Protein AF-A0A1D9H8Z4-F1 (afdb_monomer)

Sequence (99 aa):
MRRDVRNTTRRALLAARKLAASAPVTDAAALSGLFDAWMAAADGRGRLVCMASAVELGLPVVRYLAPCRQAVADVDDTALRALFWAACRRLQDTLQAAG

Mean predicted aligned error: 5.42 Å

Secondary structure (DSSP, 8-state):
-HHHHHHHHHHHHHHHHHHHHHSS--HHHHHHHHHHHHHHH--HHHHHHHHHHHHHTT---GGGHHHHHHHHHS---HHHHHHHHHHHHHHHHHHHTT-

Solvent-accessible surface area (backbone atoms only — not comparable to full-atom values): 5501 Å² total; per-residue (Å²): 104,77,66,56,27,54,52,50,38,51,51,47,54,55,50,20,52,55,49,40,76,73,40,104,50,54,61,66,59,40,40,52,55,51,51,52,54,48,49,72,73,37,55,52,68,50,27,42,41,50,54,36,25,38,42,75,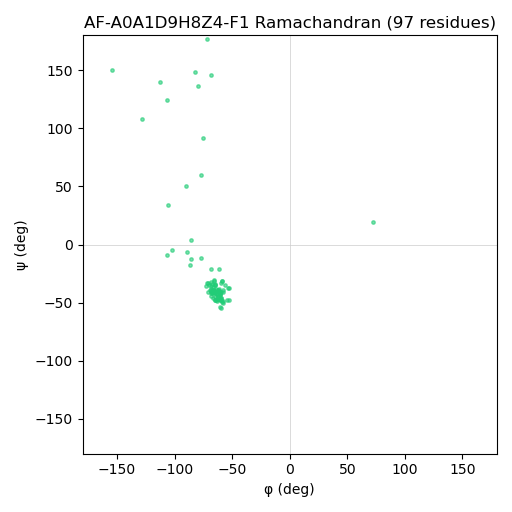70,70,47,92,57,71,86,51,48,65,66,35,53,52,30,48,73,75,46,98,42,72,69,59,46,51,45,48,55,53,31,51,52,54,46,51,54,53,56,63,74,74,109

Foldseek 3Di:
DVVLLVVLLVVLQVQLVVVVVVDVDDSLRSSVVVLVVQCVVDDLLSLLSSLLNCLVVLHLPPVSLVSNVVSLVVDPDPVSVVSNVVSVVSSVVSVVVVD

Nearest PDB structures (foldseek):
  7pkq-assembly1_P  TM=5.472E-01  e=2.620E+00  Chlamydomonas reinhardtii

Radius of gyration: 13.28 Å; Cα contacts (8 Å, |Δi|>4): 93; chains: 1; bounding box: 32×26×37 Å

Structure (mmCIF, N/CA/C/O backbone):
data_AF-A0A1D9H8Z4-F1
#
_entry.id   AF-A0A1D9H8Z4-F1
#
loop_
_atom_site.group_PDB
_atom_site.id
_atom_site.type_symbol
_atom_site.label_atom_id
_atom_site.label_alt_id
_atom_site.label_comp_id
_atom_site.label_asym_id
_atom_site.label_entity_id
_atom_site.label_seq_id
_atom_site.pdbx_PDB_ins_code
_atom_site.Cartn_x
_atom_site.Cartn_y
_atom_site.Cartn_z
_atom_site.occupancy
_atom_site.B_iso_or_equiv
_atom_site.auth_seq_id
_atom_site.auth_comp_id
_atom_site.auth_asym_id
_atom_site.auth_atom_id
_atom_site.pdbx_PDB_model_num
ATOM 1 N N . MET A 1 1 ? -5.220 -8.218 9.454 1.00 77.44 1 MET A N 1
ATOM 2 C CA . MET A 1 1 ? -4.314 -7.125 9.031 1.00 77.44 1 MET A CA 1
ATOM 3 C C . MET A 1 1 ? -2.952 -7.567 8.504 1.00 77.44 1 MET A C 1
ATOM 5 O O . MET A 1 1 ? -2.818 -7.621 7.292 1.00 77.44 1 MET A O 1
ATOM 9 N N . ARG A 1 2 ? -1.945 -7.940 9.319 1.00 78.19 2 ARG A N 1
ATOM 10 C CA . ARG A 1 2 ? -0.607 -8.319 8.781 1.00 78.19 2 ARG A CA 1
ATOM 11 C C . ARG A 1 2 ? -0.649 -9.466 7.757 1.00 78.19 2 ARG A C 1
ATOM 13 O O . ARG A 1 2 ? 0.135 -9.483 6.815 1.00 78.19 2 ARG A O 1
ATOM 20 N N . ARG A 1 3 ? -1.561 -10.428 7.940 1.00 82.62 3 ARG A N 1
ATOM 21 C CA . ARG A 1 3 ? -1.775 -11.533 6.991 1.00 82.62 3 ARG A CA 1
ATOM 22 C C . ARG A 1 3 ? -2.353 -11.048 5.657 1.00 82.62 3 ARG A C 1
ATOM 24 O O . ARG A 1 3 ? -1.902 -11.502 4.614 1.00 82.62 3 ARG A O 1
ATOM 31 N N . ASP A 1 4 ? -3.294 -10.109 5.707 1.00 78.56 4 ASP A N 1
ATOM 32 C CA . ASP A 1 4 ? -3.988 -9.568 4.531 1.00 78.56 4 ASP A CA 1
ATOM 33 C C . ASP A 1 4 ? -3.041 -8.739 3.663 1.00 78.56 4 ASP A C 1
ATOM 35 O O . ASP A 1 4 ? -3.010 -8.915 2.447 1.00 78.56 4 ASP A O 1
ATOM 39 N N . VAL A 1 5 ? -2.199 -7.919 4.302 1.00 78.25 5 VAL A N 1
ATOM 40 C CA . VAL A 1 5 ? -1.136 -7.157 3.630 1.00 78.25 5 VAL A CA 1
ATOM 41 C C . VAL A 1 5 ? -0.157 -8.116 2.958 1.00 78.25 5 VAL A C 1
ATOM 43 O O . VAL A 1 5 ? -0.016 -8.084 1.745 1.00 78.25 5 VAL A O 1
ATOM 46 N N . ARG A 1 6 ? 0.407 -9.090 3.687 1.00 81.19 6 ARG A N 1
ATOM 47 C CA . ARG A 1 6 ? 1.343 -10.071 3.100 1.00 81.19 6 ARG A CA 1
ATOM 48 C C . ARG A 1 6 ? 0.746 -10.875 1.946 1.00 81.19 6 ARG A C 1
ATOM 50 O O . ARG A 1 6 ? 1.444 -11.159 0.974 1.00 81.19 6 ARG A O 1
ATOM 57 N N . ASN A 1 7 ? -0.521 -11.272 2.047 1.00 87.38 7 ASN A N 1
ATOM 58 C CA . ASN A 1 7 ? -1.202 -11.981 0.966 1.00 87.38 7 ASN A CA 1
ATOM 59 C C . ASN A 1 7 ? -1.382 -11.080 -0.262 1.00 87.38 7 ASN A C 1
ATOM 61 O O . ASN A 1 7 ? -1.145 -11.532 -1.382 1.00 87.38 7 ASN A O 1
ATOM 65 N N . THR A 1 8 ? -1.743 -9.8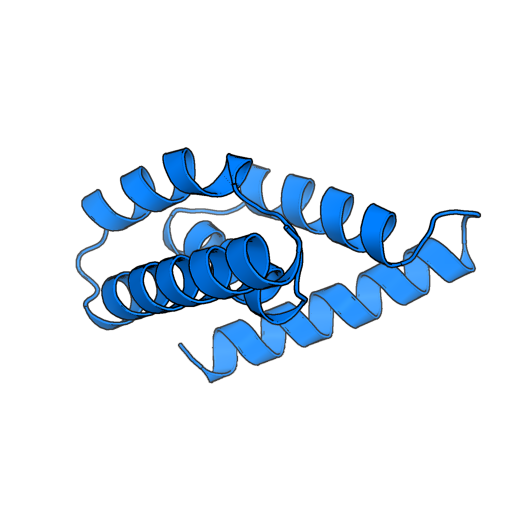15 -0.057 1.00 84.12 8 THR A N 1
ATOM 66 C CA . THR A 1 8 ? -1.900 -8.822 -1.129 1.00 84.12 8 THR A CA 1
ATOM 67 C C . THR A 1 8 ? -0.557 -8.495 -1.780 1.00 84.12 8 THR A C 1
ATOM 69 O O . THR A 1 8 ? -0.445 -8.593 -2.999 1.00 84.12 8 THR A O 1
ATOM 72 N N . THR A 1 9 ? 0.494 -8.259 -0.990 1.00 82.38 9 THR A N 1
ATOM 73 C CA . THR A 1 9 ? 1.877 -8.071 -1.455 1.00 82.38 9 THR A CA 1
ATOM 74 C C . THR A 1 9 ? 2.347 -9.249 -2.313 1.00 82.38 9 THR A C 1
ATOM 76 O O . THR A 1 9 ? 2.848 -9.056 -3.420 1.00 82.38 9 THR A O 1
ATOM 79 N N . ARG A 1 10 ? 2.128 -10.498 -1.871 1.00 85.19 10 ARG A N 1
ATOM 80 C CA . ARG A 1 10 ? 2.488 -11.688 -2.668 1.00 85.19 10 ARG A CA 1
ATOM 81 C C . ARG A 1 10 ? 1.706 -11.779 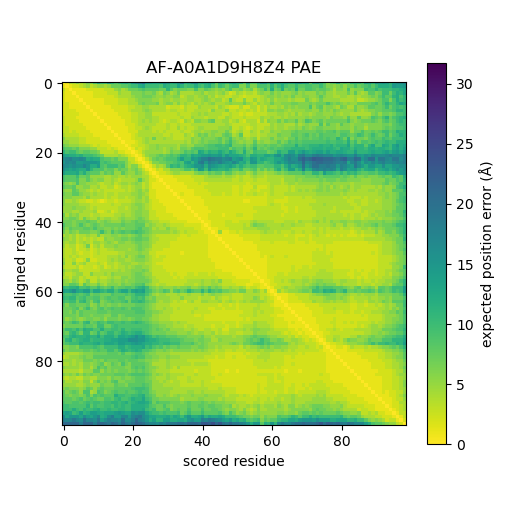-3.974 1.00 85.19 10 ARG A C 1
ATOM 83 O O . ARG A 1 10 ? 2.293 -12.101 -5.004 1.00 85.19 10 ARG A O 1
ATOM 90 N N . ARG A 1 11 ? 0.398 -11.508 -3.944 1.00 87.25 11 ARG A N 1
ATOM 91 C CA . ARG A 1 11 ? -0.436 -11.492 -5.155 1.00 87.25 11 ARG A CA 1
ATOM 92 C C . ARG A 1 11 ? 0.052 -10.435 -6.143 1.00 87.25 11 ARG A C 1
ATOM 94 O O . ARG A 1 11 ? 0.107 -10.731 -7.331 1.00 87.25 11 ARG A O 1
ATOM 101 N N . ALA A 1 12 ? 0.446 -9.259 -5.654 1.00 82.00 12 ALA A N 1
ATOM 102 C CA . ALA A 1 12 ? 0.961 -8.175 -6.484 1.00 82.00 12 ALA A CA 1
ATOM 103 C C . ALA A 1 12 ? 2.268 -8.574 -7.177 1.00 82.00 12 ALA A C 1
ATOM 105 O O . ALA A 1 12 ? 2.374 -8.467 -8.394 1.00 82.00 12 ALA A O 1
ATOM 106 N N . LEU A 1 13 ? 3.219 -9.139 -6.426 1.00 83.81 13 LEU A N 1
ATOM 107 C CA . LEU A 1 13 ? 4.488 -9.628 -6.976 1.00 83.81 13 LEU A CA 1
ATOM 108 C C . LEU A 1 13 ? 4.290 -10.734 -8.021 1.00 83.81 13 LEU A C 1
ATOM 110 O O . LEU A 1 13 ? 4.936 -10.724 -9.065 1.00 83.81 13 LEU A O 1
ATOM 114 N N . LEU A 1 14 ? 3.389 -11.688 -7.765 1.00 85.88 14 LEU A N 1
ATOM 115 C CA . LEU A 1 14 ? 3.086 -12.755 -8.724 1.00 85.88 14 LEU A CA 1
ATOM 116 C C . LEU A 1 14 ? 2.436 -12.213 -10.003 1.00 85.88 14 LEU A C 1
ATOM 118 O O . LEU A 1 14 ? 2.767 -12.672 -11.093 1.00 85.88 14 LEU A O 1
ATOM 122 N N . ALA A 1 15 ? 1.517 -11.256 -9.880 1.00 84.44 15 ALA A N 1
ATOM 123 C CA . ALA A 1 15 ? 0.861 -10.636 -11.025 1.00 84.44 15 ALA A CA 1
ATOM 124 C C . ALA A 1 15 ? 1.834 -9.775 -11.844 1.00 84.44 15 ALA A C 1
ATOM 126 O O . ALA A 1 15 ? 1.875 -9.917 -13.064 1.00 84.44 15 ALA A O 1
ATOM 127 N N . ALA A 1 16 ? 2.667 -8.961 -11.188 1.00 81.75 16 ALA A N 1
ATOM 128 C CA . ALA A 1 16 ? 3.677 -8.141 -11.853 1.00 81.75 16 ALA A CA 1
ATOM 129 C C . ALA A 1 16 ? 4.689 -8.994 -12.628 1.00 81.75 16 ALA A C 1
ATOM 131 O O . ALA A 1 16 ? 4.945 -8.711 -13.791 1.00 81.75 16 ALA A O 1
ATOM 132 N N . ARG A 1 17 ? 5.163 -10.108 -12.051 1.00 81.88 17 ARG A N 1
ATOM 133 C CA . ARG A 1 17 ? 6.046 -11.055 -12.757 1.00 81.88 17 ARG A CA 1
ATOM 134 C C . ARG A 1 17 ? 5.406 -11.648 -14.010 1.00 81.88 17 ARG A C 1
ATOM 136 O O . ARG A 1 17 ? 6.072 -11.787 -15.028 1.00 81.88 17 ARG A O 1
ATOM 143 N N . LYS A 1 18 ? 4.116 -11.997 -13.956 1.00 82.94 18 LYS A N 1
ATOM 144 C CA . LYS A 1 18 ? 3.383 -12.499 -15.133 1.00 82.94 18 LYS A CA 1
ATOM 145 C C . LYS A 1 18 ? 3.242 -11.427 -16.219 1.00 82.94 18 LYS A C 1
ATOM 147 O O . LYS A 1 18 ? 3.384 -11.739 -17.398 1.00 82.94 18 LYS A O 1
ATOM 152 N N . LEU A 1 19 ? 2.988 -10.180 -15.818 1.00 76.62 19 LEU A N 1
ATOM 153 C CA . LEU A 1 19 ? 2.913 -9.025 -16.716 1.00 76.62 19 LEU A CA 1
ATOM 154 C C . LEU A 1 19 ? 4.269 -8.723 -17.370 1.00 76.62 19 LEU A C 1
ATOM 156 O O . LEU A 1 19 ? 4.327 -8.615 -18.589 1.00 76.62 19 LEU A O 1
ATOM 160 N N . ALA A 1 20 ? 5.352 -8.672 -16.591 1.00 74.94 20 ALA A N 1
ATOM 161 C CA . ALA A 1 20 ? 6.710 -8.435 -17.084 1.00 74.94 20 ALA A CA 1
ATOM 162 C C . ALA A 1 20 ? 7.229 -9.575 -17.979 1.00 74.94 20 ALA A C 1
ATOM 164 O O . ALA A 1 20 ? 7.973 -9.338 -18.922 1.00 74.94 20 ALA A O 1
ATOM 165 N N . ALA A 1 21 ? 6.793 -10.818 -17.743 1.00 77.25 21 ALA A N 1
ATOM 166 C CA . ALA A 1 21 ? 7.086 -11.934 -18.644 1.00 77.25 21 ALA A CA 1
ATOM 167 C C . ALA A 1 21 ? 6.366 -11.824 -20.003 1.00 77.25 21 ALA A C 1
ATOM 169 O O . ALA A 1 21 ? 6.788 -12.454 -20.968 1.00 77.25 21 ALA A O 1
ATOM 170 N N . SER A 1 22 ? 5.280 -11.046 -20.076 1.00 74.25 22 SER A N 1
ATOM 171 C CA . SER A 1 22 ? 4.427 -10.924 -21.267 1.00 74.25 22 SER A CA 1
ATOM 172 C C . SER A 1 22 ? 4.592 -9.585 -22.002 1.00 74.25 22 SER A C 1
ATOM 174 O O . SER A 1 22 ? 4.040 -9.425 -23.088 1.00 74.25 22 SER A O 1
ATOM 176 N N . ALA A 1 23 ? 5.316 -8.615 -21.430 1.00 65.94 23 ALA A N 1
ATOM 177 C CA . ALA A 1 23 ? 5.503 -7.276 -21.987 1.00 65.94 23 ALA A CA 1
ATOM 178 C C . ALA A 1 23 ? 6.819 -6.634 -21.499 1.00 65.94 23 ALA A C 1
ATOM 180 O O . ALA A 1 23 ? 7.226 -6.883 -20.366 1.00 65.94 23 ALA A O 1
ATOM 181 N N . PRO A 1 24 ? 7.457 -5.750 -22.291 1.00 67.62 24 PRO A N 1
ATOM 182 C CA . PRO A 1 24 ? 8.698 -5.066 -21.920 1.00 67.62 24 PRO A CA 1
ATOM 183 C C . PRO A 1 24 ? 8.436 -3.906 -20.939 1.00 67.62 24 PRO A C 1
ATOM 185 O O . PRO A 1 24 ? 8.701 -2.742 -21.230 1.00 67.62 24 PRO A O 1
ATOM 188 N N . VAL A 1 25 ? 7.867 -4.212 -19.775 1.00 68.12 25 VAL A N 1
ATOM 189 C CA . VAL A 1 25 ? 7.592 -3.262 -18.689 1.00 68.12 25 VAL A CA 1
ATOM 190 C C . VAL A 1 25 ? 8.486 -3.604 -17.501 1.00 68.12 25 VAL A C 1
ATOM 192 O O . VAL A 1 25 ? 8.681 -4.773 -17.179 1.00 68.12 25 VAL A O 1
ATOM 195 N N . THR A 1 26 ? 9.031 -2.588 -16.830 1.00 74.19 26 THR A N 1
ATOM 196 C CA . THR A 1 26 ? 9.814 -2.793 -15.604 1.00 74.19 26 THR A CA 1
ATOM 197 C C . THR A 1 26 ? 8.918 -3.276 -14.461 1.00 74.19 26 THR A C 1
ATOM 199 O O . THR A 1 26 ? 7.772 -2.839 -14.337 1.00 74.19 26 THR A O 1
ATOM 202 N N . ASP A 1 27 ? 9.441 -4.125 -13.572 1.00 75.25 27 ASP A N 1
ATOM 203 C CA . ASP A 1 27 ? 8.677 -4.662 -12.433 1.00 75.25 27 ASP A CA 1
ATOM 204 C C . ASP A 1 27 ? 8.011 -3.556 -11.591 1.00 75.25 27 ASP A C 1
ATOM 206 O O . ASP A 1 27 ? 6.867 -3.699 -11.156 1.00 75.25 27 ASP A O 1
ATOM 210 N N . ALA A 1 28 ? 8.684 -2.414 -11.414 1.00 77.06 28 ALA A N 1
ATOM 211 C CA . ALA A 1 28 ? 8.150 -1.264 -10.685 1.00 77.06 28 ALA A CA 1
ATOM 212 C C . ALA A 1 28 ? 6.965 -0.590 -11.401 1.00 77.06 28 ALA A C 1
ATOM 214 O O . ALA A 1 28 ? 5.969 -0.248 -10.759 1.00 77.06 28 ALA A O 1
ATOM 215 N N . ALA A 1 29 ? 7.035 -0.421 -12.726 1.00 79.12 29 ALA A N 1
ATOM 216 C CA . ALA A 1 29 ? 5.940 0.151 -13.508 1.00 79.12 29 ALA A CA 1
ATOM 217 C C . ALA A 1 29 ? 4.731 -0.799 -13.566 1.00 79.12 29 ALA A C 1
ATOM 219 O O . ALA A 1 29 ? 3.593 -0.352 -13.405 1.00 79.12 29 ALA A O 1
ATOM 220 N N . ALA A 1 30 ? 4.971 -2.110 -13.698 1.00 83.31 30 ALA A N 1
ATOM 221 C CA . ALA A 1 30 ? 3.922 -3.129 -13.653 1.00 83.31 30 ALA A CA 1
ATOM 222 C C . ALA A 1 30 ? 3.215 -3.156 -12.287 1.00 83.31 30 ALA A C 1
ATOM 224 O O . ALA A 1 30 ? 1.986 -3.190 -12.223 1.00 83.31 30 ALA A O 1
ATOM 225 N N . LEU A 1 31 ? 3.980 -3.088 -11.192 1.00 84.75 31 LEU A N 1
ATOM 226 C CA . LEU A 1 31 ? 3.431 -2.992 -9.840 1.00 84.75 31 LEU A CA 1
ATOM 227 C C . LEU A 1 31 ? 2.617 -1.7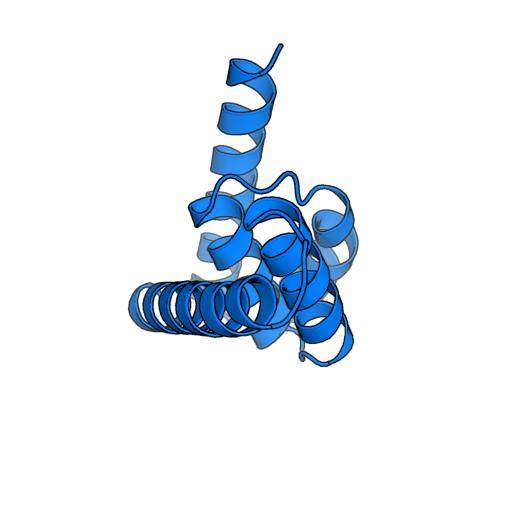10 -9.638 1.00 84.75 31 LEU A C 1
ATOM 229 O O . LEU A 1 31 ? 1.512 -1.775 -9.106 1.00 84.75 31 LEU A O 1
ATOM 233 N N . SER A 1 32 ? 3.132 -0.561 -10.081 1.00 84.94 32 SER A N 1
ATOM 234 C CA . SER A 1 32 ? 2.443 0.730 -9.965 1.00 84.94 32 SER A CA 1
ATOM 235 C C . SER A 1 32 ? 1.081 0.710 -10.671 1.00 84.94 32 SER A C 1
ATOM 237 O O . SER A 1 32 ? 0.066 1.021 -10.049 1.00 84.94 32 SER A O 1
ATOM 239 N N . GLY A 1 33 ? 1.032 0.245 -11.926 1.00 85.75 33 GLY A N 1
ATOM 240 C CA . GLY A 1 33 ? -0.224 0.133 -12.678 1.00 85.75 33 GLY A CA 1
ATOM 241 C C . GLY A 1 33 ? -1.202 -0.886 -12.081 1.00 85.75 33 GLY A C 1
ATOM 242 O O . GLY A 1 33 ? -2.413 -0.660 -12.075 1.00 85.75 33 GLY A O 1
ATOM 243 N N . LEU A 1 34 ? -0.694 -1.985 -11.513 1.00 88.50 34 LEU A N 1
ATOM 244 C CA . LEU A 1 34 ? -1.524 -2.969 -10.818 1.00 88.50 34 LEU A CA 1
ATOM 245 C C . LEU A 1 34 ? -2.185 -2.374 -9.568 1.00 88.50 34 LEU A C 1
ATOM 247 O O . LEU A 1 34 ? -3.380 -2.578 -9.350 1.00 88.50 34 LEU A O 1
ATOM 251 N N . PHE A 1 35 ? -1.427 -1.628 -8.760 1.00 89.56 35 PHE A N 1
ATOM 252 C CA . PHE A 1 35 ? -1.982 -0.960 -7.586 1.00 89.56 35 PHE A CA 1
ATOM 253 C C . PHE A 1 35 ? -2.953 0.156 -7.961 1.00 89.56 35 PHE A C 1
ATOM 255 O O . PHE A 1 35 ? -3.956 0.296 -7.270 1.00 89.56 35 PHE A O 1
ATOM 262 N N . ASP A 1 36 ? -2.737 0.882 -9.062 1.00 89.38 36 ASP A N 1
ATOM 263 C CA . ASP A 1 36 ? -3.714 1.860 -9.559 1.00 89.38 36 ASP A CA 1
ATOM 264 C C . ASP A 1 36 ? -5.057 1.193 -9.878 1.00 89.38 36 ASP A C 1
ATOM 266 O O . ASP A 1 36 ? -6.106 1.643 -9.409 1.00 89.38 36 ASP A O 1
ATOM 270 N N . ALA A 1 37 ? -5.028 0.070 -10.602 1.00 88.62 37 ALA A N 1
ATOM 271 C CA . ALA A 1 37 ? -6.231 -0.688 -10.931 1.00 88.62 37 ALA A CA 1
ATOM 272 C C . ALA A 1 37 ? -6.933 -1.239 -9.677 1.00 88.62 37 ALA A C 1
ATOM 274 O O . ALA A 1 37 ? -8.156 -1.160 -9.555 1.00 88.62 37 ALA A O 1
ATOM 275 N N . TRP A 1 38 ? -6.172 -1.775 -8.719 1.00 90.50 38 TRP A N 1
ATOM 276 C CA . TRP A 1 38 ? -6.737 -2.300 -7.473 1.00 90.50 38 TRP A CA 1
ATOM 277 C C . TRP A 1 38 ? -7.310 -1.201 -6.585 1.00 90.50 38 TRP A C 1
ATOM 279 O O . TRP A 1 38 ? -8.385 -1.381 -6.023 1.00 90.50 38 TRP A O 1
ATOM 289 N N . MET A 1 39 ? -6.644 -0.052 -6.491 1.00 89.94 39 MET A N 1
ATOM 290 C CA . MET A 1 39 ? -7.128 1.109 -5.744 1.00 89.94 39 MET A CA 1
ATOM 291 C C . MET A 1 39 ? -8.438 1.653 -6.321 1.00 89.94 39 MET A C 1
ATOM 293 O O . MET A 1 39 ? -9.330 2.016 -5.552 1.00 89.94 39 MET A O 1
ATOM 297 N N . ALA A 1 40 ? -8.572 1.676 -7.651 1.00 88.44 40 ALA A N 1
ATOM 298 C CA . ALA A 1 40 ? -9.794 2.109 -8.325 1.00 88.44 40 ALA A CA 1
ATOM 299 C C . ALA A 1 40 ? -10.976 1.157 -8.072 1.00 88.44 40 ALA A C 1
ATOM 301 O O . ALA A 1 40 ? -12.098 1.617 -7.866 1.00 88.44 40 ALA A O 1
ATOM 302 N N . ALA A 1 41 ? -10.726 -0.156 -8.051 1.00 88.12 41 ALA A N 1
ATOM 303 C CA . ALA A 1 41 ? -11.760 -1.176 -7.870 1.00 88.12 41 ALA A CA 1
ATOM 304 C C . ALA A 1 41 ? -12.085 -1.503 -6.398 1.00 88.12 41 ALA A C 1
ATOM 306 O O . ALA A 1 41 ? -13.114 -2.116 -6.121 1.00 88.12 41 ALA A O 1
ATOM 307 N N . ALA A 1 42 ? -11.210 -1.149 -5.454 1.00 87.25 42 ALA A N 1
ATOM 308 C CA . ALA A 1 42 ? -11.345 -1.534 -4.053 1.00 87.25 42 ALA A CA 1
ATOM 309 C C . ALA A 1 42 ? -12.304 -0.638 -3.253 1.00 87.25 42 ALA A C 1
ATOM 311 O O . ALA A 1 42 ? -12.388 0.579 -3.456 1.00 87.25 42 ALA A O 1
ATOM 312 N N . ASP A 1 43 ? -12.953 -1.259 -2.267 1.00 87.12 43 ASP A N 1
ATOM 313 C CA . ASP A 1 43 ? -13.675 -0.596 -1.183 1.00 87.12 43 ASP A CA 1
ATOM 314 C C . ASP A 1 43 ? -12.711 0.063 -0.175 1.00 87.12 43 ASP A C 1
ATOM 316 O O . ASP A 1 43 ? -11.485 -0.039 -0.289 1.00 87.12 43 ASP A O 1
ATOM 320 N N . GLY A 1 44 ? -13.251 0.756 0.834 1.00 85.31 44 GLY A N 1
ATOM 321 C CA . GLY A 1 44 ? -12.443 1.484 1.819 1.00 85.31 44 GLY A CA 1
ATOM 322 C C . GLY A 1 44 ? -11.373 0.608 2.479 1.00 85.31 44 GLY A C 1
ATOM 323 O O . GLY A 1 44 ? -10.196 0.967 2.491 1.00 85.31 44 GLY A O 1
ATOM 324 N N . ARG A 1 45 ? -11.742 -0.593 2.936 1.00 88.12 45 ARG A N 1
ATOM 325 C CA . ARG A 1 45 ? -10.798 -1.551 3.531 1.00 88.12 45 ARG A CA 1
ATOM 326 C C . ARG A 1 45 ? -9.742 -2.016 2.528 1.00 88.12 45 ARG A C 1
ATOM 328 O O . ARG A 1 45 ? -8.555 -2.041 2.861 1.00 88.12 45 ARG A O 1
ATOM 335 N N . GLY A 1 46 ? -10.153 -2.388 1.320 1.00 87.38 46 GLY A N 1
ATOM 336 C CA . GLY A 1 46 ? -9.259 -2.852 0.266 1.00 87.38 46 GLY A CA 1
ATOM 337 C C . GLY A 1 46 ? -8.242 -1.789 -0.146 1.00 87.38 46 GLY A C 1
ATOM 338 O O . GLY A 1 46 ? -7.069 -2.122 -0.318 1.00 87.38 46 GLY A O 1
ATOM 339 N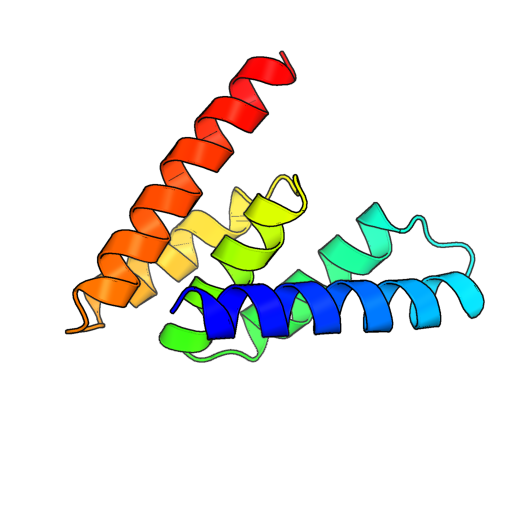 N . ARG A 1 47 ? -8.639 -0.511 -0.202 1.00 90.75 47 ARG A N 1
ATOM 340 C CA . ARG A 1 47 ? -7.734 0.620 -0.480 1.00 90.75 47 ARG A CA 1
ATOM 341 C C . ARG A 1 47 ? -6.627 0.738 0.567 1.00 90.75 47 ARG A C 1
ATOM 343 O O . ARG A 1 47 ? -5.460 0.872 0.207 1.00 90.75 47 ARG A O 1
ATOM 350 N N . LEU A 1 48 ? -6.957 0.593 1.852 1.00 90.38 48 LEU A N 1
ATOM 351 C CA . LEU A 1 48 ? -5.964 0.641 2.936 1.00 90.38 48 LEU A CA 1
ATOM 352 C C . LEU A 1 48 ? -4.970 -0.520 2.868 1.00 90.38 48 LEU A C 1
ATOM 354 O O . LEU A 1 48 ? -3.768 -0.328 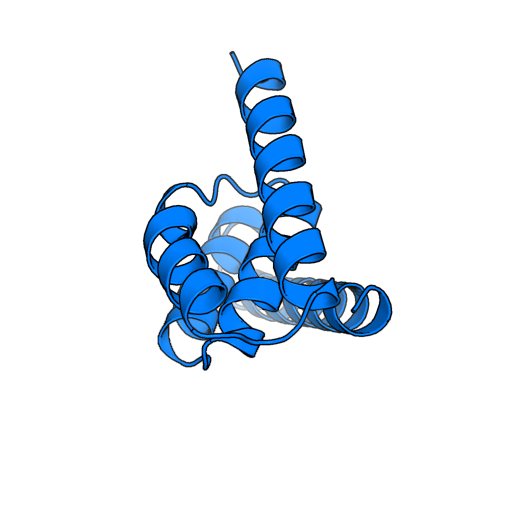3.064 1.00 90.38 48 LEU A O 1
ATOM 358 N N . VAL A 1 49 ? -5.455 -1.722 2.549 1.00 89.75 49 VAL A N 1
ATOM 359 C CA . VAL A 1 49 ? -4.590 -2.894 2.359 1.00 89.75 49 VAL A CA 1
ATOM 360 C C . VAL A 1 49 ? -3.702 -2.723 1.121 1.00 89.75 49 VAL A C 1
ATOM 362 O O . VAL A 1 49 ? -2.513 -3.043 1.187 1.00 89.75 49 VAL A O 1
ATOM 365 N N . CYS A 1 50 ? -4.232 -2.179 0.022 1.00 89.81 50 CYS A N 1
ATOM 366 C CA . CYS A 1 50 ? -3.469 -1.909 -1.199 1.00 89.81 50 CYS A CA 1
ATOM 367 C C . CYS A 1 50 ? -2.367 -0.875 -0.962 1.00 89.81 50 CYS A C 1
ATOM 369 O O . CYS A 1 50 ? -1.211 -1.145 -1.283 1.00 89.81 50 CYS A O 1
ATOM 371 N N . MET A 1 51 ? -2.688 0.255 -0.327 1.00 90.25 51 MET A N 1
ATOM 372 C CA . MET A 1 51 ? -1.703 1.281 0.017 1.00 90.25 51 MET A CA 1
ATOM 373 C C . MET A 1 51 ? -0.589 0.713 0.901 1.00 90.25 51 MET A C 1
ATOM 375 O O . MET A 1 51 ? 0.586 0.900 0.594 1.00 90.25 51 MET A O 1
ATOM 379 N N . ALA A 1 52 ? -0.931 -0.015 1.968 1.00 89.50 52 ALA A N 1
ATOM 380 C CA . ALA A 1 52 ? 0.074 -0.609 2.845 1.00 89.50 52 ALA A CA 1
ATOM 381 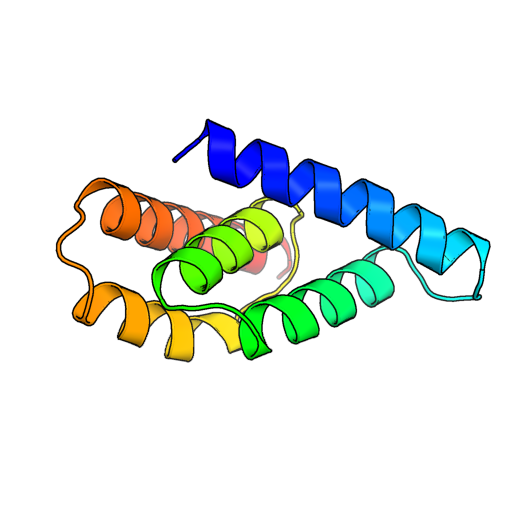C C . ALA A 1 52 ? 0.980 -1.606 2.105 1.00 89.50 52 ALA A C 1
ATOM 383 O O . ALA A 1 52 ? 2.193 -1.597 2.303 1.00 89.50 52 ALA A O 1
ATOM 384 N N . SER A 1 53 ? 0.405 -2.420 1.216 1.00 89.25 53 SER A N 1
ATOM 385 C CA . SER A 1 53 ? 1.159 -3.380 0.400 1.00 89.25 53 SER A CA 1
ATOM 386 C C . SER A 1 53 ? 2.104 -2.677 -0.581 1.00 89.25 53 SER A C 1
ATOM 388 O O . SER A 1 53 ? 3.236 -3.113 -0.773 1.00 89.25 53 SER A O 1
ATOM 390 N N . ALA A 1 54 ? 1.675 -1.564 -1.179 1.00 87.94 54 ALA A N 1
ATOM 391 C CA . ALA A 1 54 ? 2.503 -0.790 -2.095 1.00 87.94 54 ALA A CA 1
ATOM 392 C C . ALA A 1 54 ? 3.680 -0.100 -1.380 1.00 87.94 54 ALA A C 1
ATOM 394 O O . ALA A 1 54 ? 4.798 -0.100 -1.892 1.00 87.94 54 ALA A O 1
ATOM 395 N N . VAL A 1 55 ? 3.459 0.410 -0.163 1.00 88.88 55 VAL A N 1
ATOM 396 C CA . VAL A 1 55 ? 4.531 0.963 0.684 1.00 88.88 55 VAL A CA 1
ATOM 397 C C . VAL A 1 55 ? 5.509 -0.129 1.146 1.00 88.88 55 VAL A C 1
ATOM 399 O O . VAL A 1 55 ? 6.713 0.117 1.198 1.00 88.88 55 VAL A O 1
ATOM 402 N N . GLU A 1 56 ? 5.046 -1.351 1.449 1.00 86.44 56 GLU A N 1
ATOM 403 C CA . GLU A 1 56 ? 5.948 -2.485 1.741 1.00 86.44 56 GLU A CA 1
ATOM 404 C C . GLU A 1 56 ? 6.895 -2.794 0.573 1.00 86.44 56 GLU A C 1
ATOM 406 O O . GLU A 1 56 ? 8.032 -3.206 0.802 1.00 86.44 56 GLU A O 1
ATOM 411 N N . LEU A 1 57 ? 6.440 -2.559 -0.659 1.00 84.75 57 LEU A N 1
ATOM 412 C CA . LEU A 1 57 ? 7.205 -2.752 -1.890 1.00 84.75 57 LEU A CA 1
ATOM 413 C C . LEU A 1 57 ? 8.068 -1.539 -2.278 1.00 84.75 57 LEU A C 1
ATOM 415 O O . LEU A 1 57 ? 8.705 -1.568 -3.327 1.00 84.75 57 LEU A O 1
ATOM 419 N N . GLY A 1 58 ? 8.101 -0.487 -1.452 1.00 83.81 58 GLY A N 1
ATOM 420 C CA . GLY A 1 58 ? 8.901 0.716 -1.703 1.00 83.81 58 GLY A CA 1
ATOM 421 C C . GLY A 1 58 ? 8.358 1.605 -2.825 1.00 83.81 58 GLY A C 1
ATOM 422 O O . GLY A 1 58 ? 9.101 2.409 -3.382 1.00 83.81 58 GLY A O 1
ATOM 423 N N . LEU A 1 59 ? 7.079 1.467 -3.187 1.00 83.25 59 LEU A N 1
ATOM 424 C CA . LEU A 1 59 ? 6.485 2.264 -4.257 1.00 83.25 59 LEU A CA 1
ATOM 425 C C . LEU A 1 59 ? 6.118 3.674 -3.755 1.00 83.25 59 LEU A C 1
ATOM 427 O O . LEU A 1 59 ? 5.501 3.806 -2.691 1.00 83.25 59 LEU A O 1
ATOM 431 N N . PRO A 1 60 ? 6.414 4.738 -4.525 1.00 74.69 60 PRO A N 1
ATOM 432 C CA . PRO A 1 60 ? 6.026 6.102 -4.183 1.00 74.69 60 PRO A CA 1
ATOM 433 C C . PRO A 1 60 ? 4.529 6.308 -4.451 1.00 74.69 60 PRO A C 1
ATOM 435 O O . PRO A 1 60 ? 4.094 6.666 -5.546 1.00 74.69 60 PRO A O 1
ATOM 438 N N . VAL A 1 61 ? 3.715 6.066 -3.425 1.00 77.50 61 VAL A N 1
ATOM 439 C CA . VAL A 1 61 ? 2.245 6.032 -3.520 1.00 77.50 61 VAL A CA 1
ATOM 440 C C . VAL A 1 61 ? 1.547 7.256 -2.929 1.00 77.50 61 VAL A C 1
ATOM 442 O O . VAL A 1 61 ? 0.438 7.170 -2.406 1.00 77.50 61 VAL A O 1
ATOM 445 N N . VAL A 1 62 ? 2.170 8.429 -3.044 1.00 82.88 62 VAL A N 1
ATOM 446 C CA . VAL A 1 62 ? 1.638 9.699 -2.510 1.00 82.88 62 VAL A CA 1
ATOM 447 C C . VAL A 1 62 ? 0.212 9.974 -3.013 1.00 82.88 62 VAL A C 1
ATOM 449 O O . VAL A 1 62 ? -0.649 10.393 -2.241 1.00 82.88 62 VAL A O 1
ATOM 452 N N . ARG A 1 63 ? -0.079 9.632 -4.276 1.00 82.56 63 ARG A N 1
ATOM 453 C CA . ARG A 1 63 ? -1.415 9.768 -4.887 1.00 82.56 63 ARG A CA 1
ATOM 454 C C . ARG A 1 63 ? -2.518 8.945 -4.199 1.00 82.56 63 ARG A C 1
ATOM 456 O O . ARG A 1 63 ? -3.688 9.287 -4.324 1.00 82.56 63 ARG A O 1
ATOM 463 N N . TYR A 1 64 ? -2.174 7.898 -3.443 1.00 83.38 64 TYR A N 1
ATOM 464 C CA . TYR A 1 64 ? -3.144 7.072 -2.710 1.00 83.38 64 TYR A CA 1
ATOM 465 C C . TYR A 1 64 ? -3.498 7.635 -1.330 1.00 83.38 64 TYR A C 1
ATOM 467 O O . TYR A 1 64 ? -4.475 7.184 -0.731 1.00 83.38 64 TYR A O 1
ATOM 475 N N . LEU A 1 65 ? -2.753 8.625 -0.823 1.00 85.44 65 LEU A N 1
ATOM 476 C CA . LEU A 1 65 ? -2.955 9.162 0.526 1.00 85.44 65 LEU A CA 1
ATOM 477 C C . LEU A 1 65 ? -4.329 9.802 0.702 1.00 85.44 65 LEU A C 1
ATOM 479 O O . LEU A 1 65 ? -5.000 9.518 1.689 1.00 85.44 65 LEU A O 1
ATOM 483 N N . ALA A 1 66 ? -4.761 10.638 -0.244 1.00 87.00 66 ALA A N 1
ATOM 484 C CA . ALA A 1 66 ? -6.059 11.305 -0.176 1.00 87.00 66 ALA A CA 1
ATOM 485 C C . ALA A 1 66 ? -7.240 10.308 -0.121 1.00 87.00 66 ALA A C 1
ATOM 487 O O . ALA A 1 66 ? -7.993 10.353 0.856 1.00 87.00 66 ALA A O 1
ATOM 488 N N . PRO A 1 67 ? -7.383 9.353 -1.066 1.00 85.19 67 PRO A N 1
ATOM 489 C CA . PRO A 1 67 ? -8.477 8.382 -1.014 1.00 85.19 67 PRO A CA 1
ATOM 490 C C . PRO A 1 67 ? -8.384 7.421 0.183 1.00 85.19 67 PRO A C 1
ATOM 492 O O . PRO A 1 67 ? -9.415 7.016 0.718 1.00 85.19 67 PRO A O 1
ATOM 495 N N . CYS A 1 68 ? -7.180 7.071 0.650 1.00 87.56 68 CYS A N 1
ATOM 496 C CA . CYS A 1 68 ? -7.017 6.238 1.848 1.00 87.56 68 CYS A CA 1
ATOM 497 C C . CYS A 1 68 ? -7.350 6.989 3.139 1.00 87.56 68 CYS A C 1
ATOM 499 O O . CYS A 1 68 ? -7.925 6.410 4.056 1.00 87.56 68 CYS A O 1
ATOM 501 N N . ARG A 1 69 ?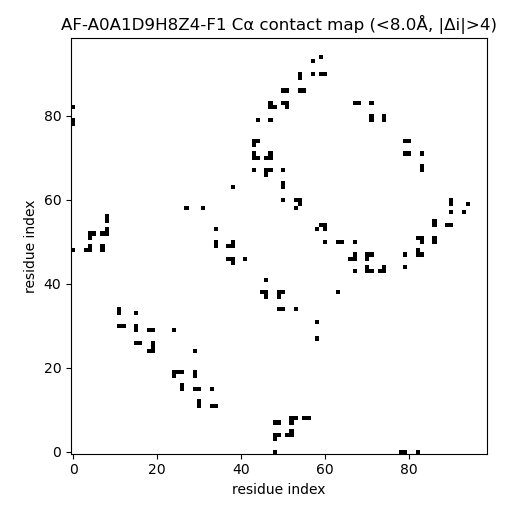 -7.032 8.283 3.221 1.00 88.00 69 ARG A N 1
ATOM 502 C CA . ARG A 1 69 ? -7.374 9.113 4.380 1.00 88.00 69 ARG A CA 1
ATOM 503 C C . ARG A 1 69 ? -8.886 9.248 4.539 1.00 88.00 69 ARG A C 1
ATOM 505 O O . ARG A 1 69 ? -9.368 9.197 5.665 1.00 88.00 69 ARG A O 1
ATOM 512 N N . GLN A 1 70 ? -9.616 9.363 3.430 1.00 87.44 70 GLN A N 1
ATOM 513 C CA . GLN A 1 70 ? -11.078 9.340 3.444 1.00 87.44 70 GLN A CA 1
ATOM 514 C C . GLN A 1 70 ? -11.607 7.975 3.908 1.00 87.44 70 GLN A C 1
ATOM 516 O O . GLN A 1 70 ? -12.373 7.913 4.860 1.00 87.44 70 GLN A O 1
ATOM 521 N N . ALA A 1 71 ? -11.086 6.876 3.351 1.00 87.25 71 ALA A N 1
ATOM 522 C CA . ALA A 1 71 ? -11.462 5.524 3.776 1.00 87.25 71 ALA A CA 1
ATOM 523 C C . ALA A 1 71 ? -11.185 5.237 5.267 1.00 87.25 71 ALA A C 1
ATOM 525 O O . ALA A 1 71 ? -11.901 4.458 5.888 1.00 87.25 71 ALA A O 1
ATOM 526 N N . VAL A 1 72 ? -10.152 5.857 5.849 1.00 88.69 72 VAL A N 1
ATOM 527 C CA . VAL A 1 72 ? -9.854 5.787 7.289 1.00 88.69 72 VAL A CA 1
ATOM 528 C C . VAL A 1 72 ? -10.871 6.543 8.141 1.00 88.69 72 VAL A C 1
ATOM 530 O O . VAL A 1 72 ? -11.140 6.115 9.260 1.00 88.69 72 VAL A O 1
ATOM 533 N N . ALA A 1 73 ? -11.398 7.666 7.650 1.00 86.19 73 ALA A N 1
ATOM 534 C CA . ALA A 1 73 ? -12.402 8.444 8.371 1.00 86.19 73 ALA A CA 1
ATOM 535 C C . ALA A 1 73 ? -13.741 7.696 8.463 1.00 86.19 73 ALA A C 1
ATOM 537 O O . ALA A 1 73 ? -14.429 7.807 9.473 1.00 86.19 73 ALA A O 1
ATOM 538 N N . ASP A 1 74 ? -14.052 6.891 7.446 1.00 84.25 74 ASP A N 1
ATOM 539 C CA . ASP A 1 74 ? -15.323 6.171 7.325 1.00 84.25 74 ASP A CA 1
A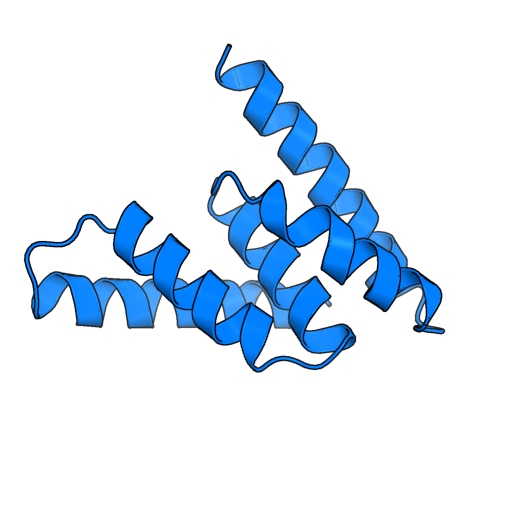TOM 540 C C . ASP A 1 74 ? -15.309 4.775 7.979 1.00 84.25 74 ASP A C 1
ATOM 542 O O . ASP A 1 74 ? -16.341 4.105 8.031 1.00 84.25 74 ASP A O 1
ATOM 546 N N . VAL A 1 75 ? -14.153 4.297 8.460 1.00 83.00 75 VAL A N 1
ATOM 547 C CA . VAL A 1 75 ? -14.008 2.936 8.997 1.00 83.00 75 VAL A CA 1
ATOM 548 C C . VAL A 1 75 ? -13.888 2.915 10.519 1.00 83.00 75 VAL A C 1
ATOM 550 O O . VAL A 1 75 ? -12.962 3.482 11.101 1.00 83.00 75 VAL A O 1
ATOM 553 N N . ASP A 1 76 ? -14.770 2.161 11.174 1.00 83.75 76 ASP A N 1
ATOM 554 C CA . ASP A 1 76 ? -14.709 1.920 12.620 1.00 83.75 76 ASP A CA 1
ATOM 555 C C . ASP A 1 76 ? -13.875 0.671 12.965 1.00 83.75 76 ASP A C 1
ATOM 557 O O . ASP A 1 76 ? -14.298 -0.248 13.661 1.00 83.75 76 ASP A O 1
ATOM 561 N N . ASP A 1 77 ? -12.662 0.598 12.410 1.00 87.44 77 ASP A N 1
ATOM 562 C CA . ASP A 1 77 ? -11.712 -0.486 12.679 1.00 87.44 77 ASP A CA 1
ATOM 563 C C . ASP A 1 77 ? -10.356 0.104 13.078 1.00 87.44 77 ASP A C 1
ATOM 565 O O . ASP A 1 77 ? -9.600 0.662 12.275 1.00 87.44 77 ASP A O 1
ATOM 569 N N . THR A 1 78 ? -10.025 -0.030 14.359 1.00 87.88 78 THR A N 1
ATOM 570 C CA . THR A 1 78 ? -8.767 0.454 14.942 1.00 87.88 78 THR A CA 1
ATOM 571 C C . THR A 1 78 ? -7.531 -0.181 14.300 1.00 87.88 78 THR A C 1
ATOM 573 O O . THR A 1 78 ? -6.507 0.489 14.149 1.00 87.88 78 THR A O 1
ATOM 576 N N . ALA A 1 79 ? -7.602 -1.440 13.865 1.00 87.81 79 ALA A N 1
ATOM 577 C CA . ALA A 1 79 ? -6.486 -2.102 13.199 1.00 87.81 79 ALA A CA 1
ATOM 578 C C . ALA A 1 79 ? -6.257 -1.553 11.781 1.00 87.81 79 ALA A C 1
ATOM 580 O O . ALA A 1 79 ? -5.105 -1.468 11.348 1.00 87.81 79 ALA A O 1
ATOM 581 N N . LEU A 1 80 ? -7.315 -1.140 11.073 1.00 86.38 80 LEU A N 1
ATOM 582 C CA . LEU A 1 80 ? -7.193 -0.477 9.767 1.00 86.38 80 LEU A CA 1
ATOM 583 C C . LEU A 1 80 ? -6.625 0.936 9.898 1.00 86.38 80 LEU A C 1
ATOM 585 O O . LEU A 1 80 ? -5.726 1.308 9.141 1.00 86.38 80 LEU A O 1
ATOM 589 N N . ARG A 1 81 ? -7.061 1.691 10.911 1.00 89.56 81 ARG A N 1
ATOM 590 C CA . ARG A 1 81 ? -6.486 3.008 11.227 1.00 89.56 81 ARG A CA 1
ATOM 591 C C . ARG A 1 81 ? -4.998 2.903 11.559 1.00 89.56 81 ARG A C 1
ATOM 593 O O . ARG A 1 81 ? -4.185 3.656 11.024 1.00 89.56 81 ARG A O 1
ATOM 600 N N . ALA A 1 82 ? -4.619 1.931 12.390 1.00 90.44 82 ALA A N 1
ATOM 601 C CA . ALA A 1 82 ? -3.220 1.678 12.726 1.00 90.44 82 ALA A CA 1
ATOM 602 C C . ALA A 1 82 ? -2.386 1.277 11.497 1.00 90.44 82 ALA A C 1
ATOM 604 O O . ALA A 1 82 ? -1.243 1.722 11.364 1.00 90.44 82 ALA A O 1
ATOM 605 N N . LEU A 1 83 ? -2.955 0.471 10.591 1.00 89.56 83 LEU A N 1
ATOM 606 C CA . LEU A 1 83 ? -2.301 0.080 9.342 1.00 89.56 83 LEU A CA 1
ATOM 607 C C . LEU A 1 83 ? -1.988 1.300 8.469 1.00 89.56 83 LEU A C 1
ATOM 609 O O . LEU A 1 83 ? -0.855 1.441 8.010 1.00 89.56 83 LEU A O 1
ATOM 613 N N . PHE A 1 84 ? -2.964 2.188 8.277 1.00 90.12 84 PHE A N 1
ATOM 614 C CA . PHE A 1 84 ? -2.783 3.411 7.499 1.00 90.12 84 PHE A CA 1
ATOM 615 C C . PHE A 1 84 ? -1.663 4.286 8.067 1.00 90.12 84 PHE A C 1
ATOM 617 O O . PHE A 1 84 ? -0.737 4.650 7.346 1.00 90.12 84 PHE A O 1
ATOM 624 N N . TRP A 1 85 ? -1.683 4.564 9.373 1.00 90.62 85 TRP A N 1
ATOM 625 C CA . TRP A 1 85 ? -0.649 5.395 9.993 1.00 90.62 85 TRP A CA 1
ATOM 626 C C . TRP A 1 85 ? 0.741 4.757 9.947 1.00 90.62 85 TRP A C 1
ATOM 628 O O . TRP A 1 85 ? 1.734 5.464 9.777 1.00 90.62 85 TRP A O 1
ATOM 638 N N . ALA A 1 86 ? 0.833 3.430 10.059 1.00 90.81 86 ALA A N 1
ATOM 639 C CA . ALA A 1 86 ? 2.096 2.722 9.875 1.00 90.81 86 ALA A CA 1
ATOM 640 C C . ALA A 1 86 ? 2.626 2.850 8.437 1.00 90.81 86 ALA A C 1
ATOM 642 O O . ALA A 1 86 ? 3.822 3.080 8.253 1.00 90.81 86 ALA A O 1
ATOM 643 N N . ALA A 1 87 ? 1.747 2.756 7.436 1.00 89.56 87 ALA A N 1
ATOM 644 C CA . ALA A 1 87 ? 2.107 2.958 6.036 1.00 89.56 87 ALA A CA 1
ATOM 645 C C . ALA A 1 87 ? 2.552 4.407 5.761 1.00 89.56 87 ALA A C 1
ATOM 647 O O . ALA A 1 87 ? 3.561 4.609 5.094 1.00 89.56 87 ALA A O 1
ATOM 648 N N . CYS A 1 88 ? 1.870 5.410 6.326 1.00 88.75 88 CYS A N 1
ATOM 649 C CA . CYS A 1 88 ? 2.258 6.819 6.198 1.00 88.75 88 CYS A CA 1
ATOM 650 C C . CYS A 1 88 ? 3.663 7.096 6.746 1.00 88.75 88 CYS A C 1
ATOM 652 O O . CYS A 1 88 ? 4.455 7.736 6.061 1.00 88.75 88 CYS A O 1
ATOM 654 N N . ARG A 1 89 ? 3.993 6.577 7.939 1.00 88.50 89 ARG A N 1
ATOM 655 C CA . ARG A 1 89 ? 5.338 6.738 8.522 1.00 88.50 89 ARG A CA 1
ATOM 656 C C . ARG A 1 89 ? 6.417 6.136 7.625 1.00 88.50 89 ARG A C 1
ATOM 658 O O . ARG A 1 89 ? 7.379 6.803 7.281 1.00 88.50 89 ARG A O 1
ATOM 665 N N . ARG A 1 90 ? 6.202 4.907 7.152 1.00 86.00 90 ARG A N 1
ATOM 666 C CA . ARG A 1 90 ? 7.161 4.228 6.271 1.00 86.00 90 ARG A CA 1
ATOM 667 C C . ARG A 1 90 ? 7.320 4.925 4.916 1.00 86.00 90 ARG A C 1
ATOM 669 O O . ARG A 1 90 ? 8.412 4.926 4.353 1.00 86.00 90 ARG A O 1
ATOM 676 N N . LEU A 1 91 ? 6.249 5.518 4.388 1.00 86.19 91 LEU A N 1
ATOM 677 C CA . LEU A 1 91 ? 6.321 6.328 3.173 1.00 86.19 91 LEU A CA 1
ATOM 678 C C . LEU A 1 91 ? 7.178 7.582 3.394 1.00 86.19 91 LEU A C 1
ATOM 680 O O . LEU A 1 91 ? 7.984 7.905 2.529 1.00 86.19 91 LEU A O 1
ATOM 684 N N . GLN A 1 92 ? 7.048 8.251 4.544 1.00 84.19 92 GLN A N 1
ATOM 685 C CA . GLN A 1 92 ? 7.905 9.388 4.901 1.00 84.19 92 GLN A CA 1
ATOM 686 C C . GLN A 1 92 ? 9.378 8.973 4.977 1.00 84.19 92 GLN A C 1
ATOM 688 O O . GLN A 1 92 ? 10.201 9.614 4.330 1.00 84.19 92 GLN A O 1
ATOM 693 N N . ASP A 1 93 ? 9.689 7.859 5.645 1.00 83.56 93 ASP A N 1
ATOM 694 C CA . ASP A 1 93 ? 11.059 7.328 5.718 1.00 83.56 93 ASP A CA 1
ATOM 695 C C . ASP A 1 93 ? 11.630 7.040 4.317 1.00 83.56 93 ASP A C 1
ATOM 697 O O . ASP A 1 93 ? 12.782 7.347 4.018 1.00 83.56 93 ASP A O 1
ATOM 701 N N . THR A 1 94 ? 10.803 6.477 3.427 1.00 79.88 94 THR A N 1
ATOM 702 C CA . THR A 1 94 ? 11.200 6.143 2.048 1.00 79.88 94 THR A CA 1
ATOM 703 C C . THR A 1 94 ? 11.482 7.398 1.221 1.00 79.88 94 THR A C 1
ATOM 705 O O . THR A 1 94 ? 12.437 7.420 0.451 1.00 79.88 94 THR A O 1
ATOM 708 N N . LEU A 1 95 ? 10.673 8.449 1.384 1.00 76.75 95 LEU A N 1
ATOM 709 C CA . LEU A 1 95 ? 10.883 9.731 0.707 1.00 76.75 95 LEU A CA 1
ATOM 710 C C . LEU A 1 95 ? 12.131 10.453 1.231 1.00 76.75 95 LEU A C 1
ATOM 712 O O . LEU A 1 95 ? 12.831 11.079 0.444 1.00 76.75 95 LEU A O 1
ATOM 716 N N . GLN A 1 96 ? 12.429 10.342 2.529 1.00 75.06 96 GLN A N 1
ATOM 717 C CA . GLN A 1 96 ? 13.637 10.919 3.126 1.00 75.06 96 GLN A CA 1
ATOM 718 C C . GLN A 1 96 ? 14.918 10.189 2.710 1.00 75.06 96 GLN A C 1
ATOM 720 O O . GLN A 1 96 ? 15.951 10.827 2.582 1.00 75.06 96 GLN A O 1
ATOM 725 N N . ALA A 1 97 ? 14.863 8.875 2.483 1.00 69.00 97 ALA A N 1
ATOM 726 C CA . ALA A 1 97 ? 16.013 8.096 2.019 1.00 69.00 97 ALA A CA 1
ATOM 727 C C . ALA A 1 97 ? 16.320 8.264 0.515 1.00 69.00 97 ALA A C 1
ATOM 729 O O . ALA A 1 97 ? 17.354 7.787 0.051 1.00 69.00 97 ALA A O 1
ATOM 730 N N . ALA A 1 98 ? 15.411 8.877 -0.249 1.00 63.09 98 ALA A N 1
ATOM 731 C CA . ALA A 1 98 ? 15.531 9.072 -1.695 1.00 63.09 98 ALA A CA 1
ATOM 732 C C . ALA A 1 98 ? 15.940 10.502 -2.104 1.00 63.09 98 ALA A C 1
ATOM 734 O O . ALA A 1 98 ? 16.105 10.749 -3.301 1.00 63.09 98 ALA A O 1
ATOM 735 N N . GLY A 1 99 ? 16.051 11.427 -1.144 1.00 53.22 99 GLY A N 1
ATOM 736 C CA . GLY A 1 99 ? 16.556 12.794 -1.333 1.00 53.22 99 GLY A CA 1
ATOM 737 C C . GLY A 1 99 ? 18.003 12.923 -0.889 1.00 53.22 99 GLY A C 1
ATOM 738 O O . GLY A 1 99 ? 18.700 13.770 -1.486 1.00 53.22 99 GLY A O 1
#

pLDDT: mean 83.6, std 6.71, range [53.22, 90.81]